Protein AF-A0A7S0XZ17-F1 (afdb_monomer)

InterPro domains:
  IPR011989 Armadillo-like helical [G3DSA:1.25.10.10] (38-166)
  IPR016024 Armadillo-type fold [SSF48371] (69-158)

Secondary structure (DSSP, 8-state):
-------------PPPPP------PPPPPHHHHHHHHHHHHHHHHHHHHHHHHHHHHHHHT-HHHHHHHHHHHHHS-HHHHHHHHHHHHHHHTT-HHHHHHHHTSTTHHHHHHHHHTSHHHHHHHHHHHHHHHTT-HHHHHHHHHSTTHHHHHHHHHHHHHHHHT-

Structure (mmCIF, N/CA/C/O backbone):
data_AF-A0A7S0XZ17-F1
#
_entry.id   AF-A0A7S0XZ17-F1
#
loop_
_atom_site.group_PDB
_atom_site.id
_atom_site.type_symbol
_atom_site.label_atom_id
_atom_site.label_alt_id
_atom_site.label_comp_id
_atom_site.label_asym_id
_atom_site.label_entity_id
_atom_site.label_seq_id
_atom_site.pdbx_PDB_ins_code
_atom_site.Cartn_x
_atom_site.Cartn_y
_atom_site.Cartn_z
_atom_site.occupancy
_atom_site.B_iso_or_equiv
_atom_site.auth_seq_id
_atom_site.auth_comp_id
_atom_site.auth_asym_id
_atom_site.auth_atom_id
_atom_site.pdbx_PDB_model_num
ATOM 1 N N . THR A 1 1 ? 4.352 -27.733 16.156 1.00 45.78 1 THR A N 1
ATOM 2 C CA . THR A 1 1 ? 5.579 -28.045 15.391 1.00 45.78 1 THR A CA 1
ATOM 3 C C . THR A 1 1 ? 6.362 -26.763 15.219 1.00 45.78 1 THR A C 1
ATOM 5 O O . THR A 1 1 ? 6.048 -25.947 14.366 1.00 45.78 1 THR A O 1
ATOM 8 N N . THR A 1 2 ? 7.284 -26.514 16.142 1.00 44.12 2 THR A N 1
ATOM 9 C CA . THR A 1 2 ? 7.986 -25.238 16.320 1.00 44.12 2 THR A CA 1
ATOM 10 C C . THR A 1 2 ? 9.316 -25.310 15.577 1.00 44.12 2 THR A C 1
ATOM 12 O O . THR A 1 2 ? 10.188 -26.088 15.949 1.00 44.12 2 THR A O 1
ATOM 15 N N . TRP A 1 3 ? 9.449 -24.545 14.495 1.00 31.42 3 TRP A N 1
ATOM 16 C CA . TRP A 1 3 ? 10.657 -24.477 13.672 1.00 31.42 3 TRP A CA 1
ATOM 17 C C . TRP A 1 3 ? 11.368 -23.154 13.971 1.00 31.42 3 TRP A C 1
ATOM 19 O O . TRP A 1 3 ? 10.829 -22.084 13.696 1.00 31.42 3 TRP A O 1
ATOM 29 N N . ALA A 1 4 ? 12.556 -23.221 14.568 1.00 36.09 4 ALA A N 1
ATOM 30 C CA . ALA A 1 4 ? 13.452 -22.082 14.738 1.00 36.09 4 ALA A CA 1
ATOM 31 C C . ALA A 1 4 ? 14.867 -22.531 14.343 1.00 36.09 4 ALA A C 1
ATOM 33 O O . ALA A 1 4 ? 15.403 -23.432 14.991 1.00 36.09 4 ALA A O 1
ATOM 34 N N . PRO A 1 5 ? 15.494 -21.954 13.303 1.00 53.16 5 PRO A N 1
ATOM 35 C CA . PRO A 1 5 ? 16.881 -22.252 12.994 1.00 53.16 5 PRO A CA 1
ATOM 36 C C . PRO A 1 5 ? 17.805 -21.412 13.882 1.00 53.16 5 PRO A C 1
ATOM 38 O O . PRO A 1 5 ? 17.762 -20.181 13.885 1.00 53.16 5 PRO A O 1
ATOM 41 N N . ARG A 1 6 ? 18.655 -22.110 14.638 1.00 42.44 6 ARG A N 1
ATOM 42 C CA . ARG A 1 6 ? 19.756 -21.565 15.436 1.00 42.44 6 ARG A CA 1
ATOM 43 C C . ARG A 1 6 ? 20.921 -21.249 14.491 1.00 42.44 6 ARG A C 1
ATOM 45 O O . ARG A 1 6 ? 21.569 -22.160 13.991 1.00 42.44 6 ARG A O 1
ATOM 52 N N . LEU A 1 7 ? 21.159 -19.968 14.215 1.00 42.34 7 LEU A N 1
ATOM 53 C CA . LEU A 1 7 ? 22.340 -19.504 13.480 1.00 42.34 7 LEU A CA 1
ATOM 54 C C . LEU A 1 7 ? 23.535 -19.440 14.440 1.00 42.34 7 LEU A C 1
ATOM 56 O O . LEU A 1 7 ? 23.624 -18.538 15.271 1.00 42.34 7 LEU A O 1
ATOM 60 N N . GLU A 1 8 ? 24.448 -20.404 14.330 1.00 41.53 8 GLU A N 1
ATOM 61 C CA . GLU A 1 8 ? 25.772 -20.329 14.947 1.00 41.53 8 GLU A CA 1
ATOM 62 C C . GLU A 1 8 ? 26.696 -19.487 14.059 1.00 41.53 8 GLU A C 1
ATOM 64 O O . GLU A 1 8 ? 27.035 -19.862 12.939 1.00 41.53 8 GLU A O 1
ATOM 69 N N . ILE A 1 9 ? 27.086 -18.313 14.556 1.00 45.47 9 ILE A N 1
ATOM 70 C CA . ILE A 1 9 ? 28.095 -17.461 13.926 1.00 45.47 9 ILE A CA 1
ATOM 71 C C . ILE A 1 9 ? 29.445 -17.823 14.552 1.00 45.47 9 ILE A C 1
ATOM 73 O O . ILE A 1 9 ? 29.773 -17.372 15.651 1.00 45.47 9 ILE A O 1
ATOM 77 N N . SER A 1 10 ? 30.231 -18.646 13.854 1.00 47.22 10 SER A N 1
ATOM 78 C CA . SER A 1 10 ? 31.631 -18.911 14.199 1.00 47.22 10 SER A CA 1
ATOM 79 C C . SER A 1 10 ? 32.452 -17.623 14.119 1.00 47.22 10 SER A C 1
ATOM 81 O O . SER A 1 10 ? 32.637 -17.036 13.053 1.00 47.22 10 SER A O 1
ATOM 83 N N . ARG A 1 11 ? 32.983 -17.196 15.267 1.00 48.22 11 ARG A N 1
ATOM 84 C CA . ARG A 1 11 ? 34.008 -16.155 15.375 1.00 48.22 11 ARG A CA 1
ATOM 85 C C . ARG A 1 11 ? 35.358 -16.730 14.941 1.00 48.22 11 ARG A C 1
ATOM 87 O O . ARG A 1 11 ? 36.049 -17.329 15.752 1.00 48.22 11 ARG A O 1
ATOM 94 N N . ASN A 1 12 ? 35.740 -16.507 13.687 1.00 46.50 12 ASN A N 1
ATOM 95 C CA . ASN A 1 12 ? 37.128 -16.617 13.232 1.00 46.50 12 ASN A CA 1
ATOM 96 C C . ASN A 1 12 ? 37.629 -15.215 12.865 1.00 46.50 12 ASN A C 1
ATOM 98 O O . ASN A 1 12 ? 37.555 -14.795 11.714 1.00 46.50 12 ASN A O 1
ATOM 102 N N . LEU A 1 13 ? 38.104 -14.473 13.867 1.00 48.34 13 LEU A N 1
ATOM 103 C CA . LEU A 1 13 ? 38.887 -13.256 13.660 1.00 48.34 13 LEU A CA 1
ATOM 104 C C . LEU A 1 13 ? 40.356 -13.629 13.859 1.00 48.34 13 LEU A C 1
ATOM 106 O O . LEU A 1 13 ? 40.810 -13.808 14.987 1.00 48.34 13 LEU A O 1
ATOM 110 N N . GLY A 1 14 ? 41.071 -13.801 12.747 1.00 67.88 14 GLY A N 1
ATOM 111 C CA . GLY A 1 14 ? 42.528 -13.897 12.750 1.00 67.88 14 GLY A CA 1
ATOM 112 C C . GLY A 1 14 ? 43.180 -12.586 13.221 1.00 67.88 14 GLY A C 1
ATOM 113 O O . GLY A 1 14 ? 42.512 -11.549 13.278 1.00 67.88 14 GLY A O 1
ATOM 114 N N . PRO A 1 15 ? 44.475 -12.616 13.577 1.00 57.41 15 PRO A N 1
ATOM 115 C CA . PRO A 1 15 ? 45.181 -11.450 14.090 1.00 57.41 15 PRO A CA 1
ATOM 116 C C . PRO A 1 15 ? 45.220 -10.317 13.058 1.00 57.41 15 PRO A C 1
ATOM 118 O O . PRO A 1 15 ? 45.503 -10.525 11.878 1.00 57.41 15 PRO A O 1
ATOM 121 N N . SER A 1 16 ? 44.930 -9.109 13.540 1.00 50.09 16 SER A N 1
ATOM 122 C CA . SER A 1 16 ? 44.932 -7.875 12.757 1.00 50.09 16 SER A CA 1
ATOM 123 C C . SER A 1 16 ? 46.354 -7.556 12.262 1.00 50.09 16 SER A C 1
ATOM 125 O O . SER A 1 16 ? 47.282 -7.580 13.078 1.00 50.09 16 SER A O 1
ATOM 127 N N . PRO A 1 17 ? 46.563 -7.250 10.968 1.00 58.31 17 PRO A N 1
ATOM 128 C CA . PRO A 1 17 ? 47.870 -6.848 10.468 1.00 58.31 17 PRO A CA 1
ATOM 129 C C . PRO A 1 17 ? 48.286 -5.516 11.104 1.00 58.31 17 PRO A C 1
ATOM 131 O O . PRO A 1 17 ? 47.514 -4.558 11.144 1.00 58.31 17 PRO A O 1
ATOM 134 N N . GLY A 1 18 ? 49.509 -5.479 11.639 1.00 63.44 18 GLY A N 1
ATOM 135 C CA . GLY A 1 18 ? 50.084 -4.298 12.278 1.00 63.44 18 GLY A CA 1
ATOM 136 C C . GLY A 1 18 ? 50.241 -3.111 11.313 1.00 63.44 18 GLY A C 1
ATOM 137 O O . GLY A 1 18 ? 50.275 -3.301 10.096 1.00 63.44 18 GLY A O 1
ATOM 138 N N . PRO A 1 19 ? 50.340 -1.877 11.842 1.00 55.62 19 PRO A N 1
ATOM 139 C CA . PRO A 1 19 ? 50.368 -0.664 11.037 1.00 55.62 19 PRO A CA 1
ATOM 140 C C . PRO A 1 19 ? 51.653 -0.588 10.205 1.00 55.62 19 PRO A C 1
ATOM 142 O O . PRO A 1 19 ? 52.757 -0.409 10.723 1.00 55.62 19 PRO A O 1
ATOM 145 N N . ASP A 1 20 ? 51.472 -0.713 8.896 1.00 57.94 20 ASP A N 1
ATOM 146 C CA . ASP A 1 20 ? 52.499 -0.548 7.879 1.00 57.94 20 ASP A CA 1
ATOM 147 C C . ASP A 1 20 ? 52.981 0.917 7.866 1.00 57.94 20 ASP A C 1
ATOM 149 O O . ASP A 1 20 ? 52.198 1.850 7.661 1.00 57.94 20 ASP A O 1
ATOM 153 N N . ARG A 1 21 ? 54.274 1.139 8.135 1.00 56.94 21 ARG A N 1
ATOM 154 C CA . ARG A 1 21 ? 54.912 2.467 8.175 1.00 56.94 21 ARG A CA 1
ATOM 155 C C . ARG A 1 21 ? 55.129 2.990 6.751 1.00 56.94 21 ARG A C 1
ATOM 157 O O . ARG A 1 21 ? 56.263 3.096 6.292 1.00 56.94 21 ARG A O 1
ATOM 164 N N . ARG A 1 22 ? 54.053 3.329 6.038 1.00 54.69 22 ARG A N 1
ATOM 165 C CA . ARG A 1 22 ? 54.140 4.046 4.754 1.00 54.69 22 ARG A CA 1
ATOM 166 C C . ARG A 1 22 ? 54.073 5.552 4.980 1.00 54.69 22 ARG A C 1
ATOM 168 O O . ARG A 1 22 ? 53.349 6.034 5.846 1.00 54.69 22 ARG A O 1
ATOM 175 N N . GLY A 1 23 ? 54.912 6.261 4.226 1.00 54.81 23 GLY A N 1
ATOM 176 C CA . GLY A 1 23 ? 55.236 7.678 4.366 1.00 54.81 23 GLY A CA 1
ATOM 177 C C . GLY A 1 23 ? 54.034 8.595 4.579 1.00 54.81 23 GLY A C 1
ATOM 178 O O . GLY A 1 23 ? 52.940 8.343 4.084 1.00 54.81 23 GLY A O 1
ATOM 179 N N . LYS A 1 24 ? 54.276 9.682 5.323 1.00 53.22 24 LYS A N 1
ATOM 180 C CA . LYS A 1 24 ? 53.315 10.755 5.603 1.00 53.22 24 LYS A CA 1
ATOM 181 C C . LYS A 1 24 ? 52.718 11.273 4.291 1.00 53.22 24 LYS A C 1
ATOM 183 O O . LYS A 1 24 ? 53.299 12.146 3.647 1.00 53.22 24 LYS A O 1
ATOM 188 N N . ALA A 1 25 ? 51.565 10.734 3.904 1.00 57.28 25 ALA A N 1
ATOM 189 C CA . ALA A 1 25 ? 50.748 11.298 2.849 1.00 57.28 25 ALA A CA 1
ATOM 190 C C . ALA A 1 25 ? 50.384 12.719 3.288 1.00 57.28 25 ALA A C 1
ATOM 192 O O . ALA A 1 25 ? 49.795 12.929 4.350 1.00 57.28 25 ALA A O 1
ATOM 193 N N . ARG A 1 26 ? 50.833 13.705 2.511 1.00 64.75 26 ARG A N 1
ATOM 194 C CA . ARG A 1 26 ? 50.499 15.109 2.730 1.00 64.75 26 ARG A CA 1
ATOM 195 C C . ARG A 1 26 ? 48.975 15.212 2.682 1.00 64.75 26 ARG A C 1
ATOM 197 O O . ARG A 1 26 ? 48.380 14.761 1.706 1.00 64.75 26 ARG A O 1
ATOM 204 N N . ALA A 1 27 ? 48.362 15.731 3.747 1.00 59.94 27 ALA A N 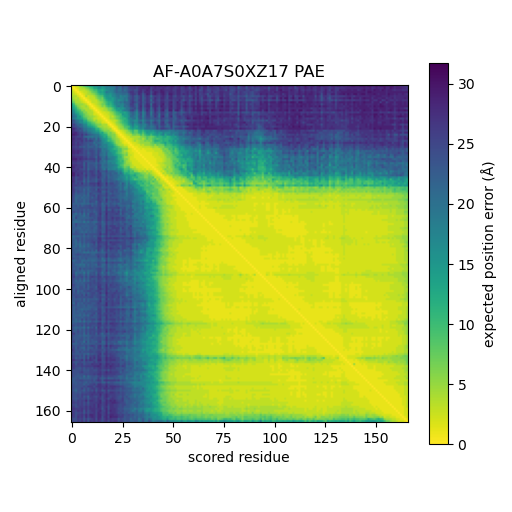1
ATOM 205 C CA . ALA A 1 27 ? 46.912 15.864 3.818 1.00 59.94 27 ALA A CA 1
ATOM 206 C C . ALA A 1 27 ? 46.408 16.615 2.571 1.00 59.94 27 ALA A C 1
ATOM 208 O O . ALA A 1 27 ? 47.024 17.625 2.200 1.00 59.94 27 ALA A O 1
ATOM 209 N N . PRO A 1 28 ? 45.353 16.122 1.898 1.00 58.88 28 PRO A N 1
ATOM 210 C CA . PRO A 1 28 ? 44.807 16.807 0.740 1.00 58.88 28 PRO A CA 1
ATOM 211 C C . PRO A 1 28 ? 44.373 18.223 1.148 1.00 58.88 28 PRO A C 1
ATOM 213 O O . PRO A 1 28 ? 43.910 18.422 2.277 1.00 58.88 28 PRO A O 1
ATOM 216 N N . PRO A 1 29 ? 44.545 19.225 0.270 1.00 69.31 29 PRO A N 1
ATOM 217 C CA . PRO A 1 29 ? 44.078 20.572 0.555 1.00 69.31 29 PRO A CA 1
ATOM 218 C C . PRO A 1 29 ? 42.565 20.551 0.853 1.00 69.31 29 PRO A C 1
ATOM 220 O O . PRO A 1 29 ? 41.849 19.732 0.271 1.00 69.31 29 PRO A O 1
ATOM 223 N N . PRO A 1 30 ? 42.053 21.439 1.725 1.00 74.75 30 PRO A N 1
ATOM 224 C CA . PRO A 1 30 ? 40.679 21.375 2.242 1.00 74.75 30 PRO A CA 1
ATOM 225 C C . PRO A 1 30 ? 39.589 21.290 1.162 1.00 74.75 30 PRO A C 1
ATOM 227 O O . PRO A 1 30 ? 38.586 20.611 1.355 1.00 74.75 30 PRO A O 1
ATOM 230 N N . ALA A 1 31 ? 39.811 21.930 0.010 1.00 72.12 31 ALA A N 1
ATOM 231 C CA . ALA A 1 31 ? 38.903 21.877 -1.135 1.00 72.12 31 ALA A CA 1
ATOM 232 C C . ALA A 1 31 ? 38.818 20.476 -1.772 1.00 72.12 31 ALA A C 1
ATOM 234 O O . ALA A 1 31 ? 37.730 20.009 -2.087 1.00 72.12 31 ALA A O 1
ATOM 235 N N . GLN A 1 32 ? 39.945 19.767 -1.883 1.00 69.25 32 GLN A N 1
ATOM 236 C CA . GLN A 1 32 ? 39.983 18.411 -2.438 1.00 69.25 32 GLN A CA 1
ATOM 237 C C . GLN A 1 32 ? 39.298 17.404 -1.503 1.00 69.25 32 GLN A C 1
ATOM 239 O O . GLN A 1 32 ? 38.578 16.523 -1.959 1.00 69.25 32 GLN A O 1
ATOM 244 N N . ALA A 1 33 ? 39.478 17.563 -0.188 1.00 63.94 33 ALA A N 1
ATOM 245 C CA . ALA A 1 33 ? 38.824 16.711 0.801 1.00 63.94 33 ALA A CA 1
ATOM 246 C C . ALA A 1 33 ? 37.292 16.858 0.777 1.00 63.94 33 ALA A C 1
ATOM 248 O O . ALA A 1 33 ? 36.586 15.866 0.938 1.00 63.94 33 ALA A O 1
ATOM 249 N N . ALA A 1 34 ? 36.779 18.073 0.553 1.00 67.00 34 ALA A N 1
ATOM 250 C CA . ALA A 1 34 ? 35.345 18.326 0.427 1.00 67.00 34 ALA A CA 1
ATOM 251 C C . ALA A 1 34 ? 34.756 17.681 -0.842 1.00 67.00 34 ALA A C 1
ATOM 253 O O . ALA A 1 34 ? 33.744 16.985 -0.752 1.00 67.00 34 ALA A O 1
ATOM 254 N N . ASP A 1 35 ? 35.425 17.833 -1.989 1.00 75.38 35 ASP A N 1
ATOM 255 C CA . ASP A 1 35 ? 35.008 17.218 -3.257 1.00 75.38 35 ASP A CA 1
ATOM 256 C C . ASP A 1 35 ? 35.016 15.684 -3.195 1.00 75.38 35 ASP A C 1
ATOM 258 O O . ASP A 1 35 ? 34.099 15.027 -3.695 1.00 75.38 35 ASP A O 1
ATOM 262 N N . ASP A 1 36 ? 36.022 15.092 -2.551 1.00 67.56 36 ASP A N 1
ATOM 263 C CA . ASP A 1 36 ? 36.104 13.640 -2.381 1.00 67.56 36 ASP A CA 1
ATOM 264 C C . ASP A 1 36 ? 35.010 13.118 -1.431 1.00 67.56 36 ASP A C 1
ATOM 266 O O . ASP A 1 36 ? 34.478 12.025 -1.638 1.00 67.56 36 ASP A O 1
ATOM 270 N N . MET A 1 37 ? 34.607 13.910 -0.430 1.00 55.03 37 MET A N 1
ATOM 271 C CA . MET A 1 37 ? 33.504 13.575 0.477 1.00 55.03 37 MET A CA 1
ATOM 272 C C . MET A 1 37 ? 32.143 13.634 -0.227 1.00 55.03 37 MET A C 1
ATOM 274 O O . MET A 1 37 ? 31.325 12.734 -0.039 1.00 55.03 37 MET A O 1
ATOM 278 N N . VAL A 1 38 ? 31.914 14.642 -1.078 1.00 68.62 38 VAL A N 1
ATOM 279 C CA . VAL A 1 38 ? 30.710 14.734 -1.925 1.00 68.62 38 VAL A CA 1
ATOM 280 C C . VAL A 1 38 ? 30.644 13.539 -2.872 1.00 68.62 38 VAL A C 1
ATOM 282 O O . VAL A 1 38 ? 29.637 12.835 -2.888 1.00 68.62 38 VAL A O 1
ATOM 285 N N . LYS A 1 39 ? 31.744 13.211 -3.560 1.00 67.38 39 LYS A N 1
ATOM 286 C CA . LYS A 1 39 ? 31.811 12.032 -4.436 1.00 67.38 39 LYS A CA 1
ATOM 287 C C . LYS A 1 39 ? 31.577 10.727 -3.683 1.00 67.38 39 LYS A C 1
ATOM 289 O O . LYS A 1 39 ? 30.905 9.853 -4.215 1.00 67.38 39 LYS A O 1
ATOM 294 N N . LEU A 1 40 ? 32.085 10.571 -2.459 1.00 54.44 40 LEU A N 1
ATOM 295 C CA . LEU A 1 40 ? 31.829 9.389 -1.623 1.00 54.44 40 LEU A CA 1
ATOM 296 C C . LEU A 1 40 ? 30.358 9.275 -1.203 1.00 54.44 40 LEU A C 1
ATOM 298 O O . LEU A 1 40 ? 29.815 8.169 -1.194 1.00 54.44 40 LEU A O 1
ATOM 302 N N . LEU A 1 41 ? 29.707 10.395 -0.885 1.00 54.72 41 LEU A N 1
ATOM 303 C CA . LEU A 1 41 ? 28.280 10.433 -0.555 1.00 54.72 41 LEU A CA 1
ATOM 304 C C . LEU A 1 41 ? 27.408 10.156 -1.787 1.00 54.72 41 LEU A C 1
ATOM 306 O O . LEU A 1 41 ? 26.444 9.397 -1.693 1.00 54.72 41 LEU A O 1
ATOM 310 N N . GLU A 1 42 ? 27.781 10.687 -2.949 1.00 64.31 42 GLU A N 1
ATOM 311 C CA . GLU A 1 42 ? 27.099 10.445 -4.222 1.00 64.31 42 GLU A CA 1
ATOM 312 C C . GLU A 1 42 ? 27.298 9.003 -4.708 1.00 64.31 42 GLU A C 1
ATOM 314 O O . GLU A 1 42 ? 26.321 8.308 -4.981 1.00 64.31 42 GLU A O 1
ATOM 319 N N . PHE A 1 43 ? 28.533 8.492 -4.751 1.00 59.12 43 PHE A N 1
ATOM 320 C CA . PHE A 1 43 ? 28.820 7.113 -5.165 1.00 59.12 43 PHE A CA 1
ATOM 321 C C . PHE A 1 43 ? 28.282 6.080 -4.174 1.00 59.12 43 PHE A C 1
ATOM 323 O O . PHE A 1 43 ? 27.704 5.070 -4.589 1.00 59.12 43 PHE A O 1
ATOM 330 N N . GLY A 1 44 ? 28.445 6.320 -2.871 1.00 57.06 44 GLY A N 1
ATOM 331 C CA . GLY A 1 44 ? 27.892 5.466 -1.822 1.00 57.06 44 GLY A CA 1
ATOM 332 C C . GLY A 1 44 ? 26.365 5.457 -1.858 1.00 57.06 44 GLY A C 1
ATOM 333 O O . GLY A 1 44 ? 25.750 4.389 -1.793 1.00 57.06 44 GLY A O 1
ATOM 334 N N . GLY A 1 45 ? 25.755 6.629 -2.062 1.00 65.31 45 GLY A N 1
ATOM 335 C CA . GLY A 1 45 ? 24.317 6.796 -2.250 1.00 65.31 45 GLY A CA 1
ATOM 336 C C . GLY A 1 45 ? 23.801 6.084 -3.500 1.00 65.31 45 GLY A C 1
ATOM 337 O O . GLY A 1 45 ? 22.817 5.351 -3.419 1.00 65.31 45 GLY A O 1
ATOM 338 N N . HIS A 1 46 ? 24.489 6.208 -4.637 1.00 65.50 46 HIS A N 1
ATOM 339 C CA . HIS A 1 46 ? 24.119 5.535 -5.882 1.00 65.50 46 HIS A CA 1
ATOM 340 C C . HIS A 1 46 ? 24.237 4.012 -5.786 1.00 65.50 46 HIS A C 1
ATOM 342 O O . HIS A 1 46 ? 23.308 3.309 -6.177 1.00 65.50 46 HIS A O 1
ATOM 348 N N . GLN A 1 47 ? 25.322 3.470 -5.221 1.00 64.75 47 GLN A N 1
ATOM 349 C CA . GLN A 1 47 ? 25.444 2.019 -5.043 1.00 64.75 47 GLN A CA 1
ATOM 350 C C . GLN A 1 47 ? 24.410 1.463 -4.058 1.00 64.75 47 GLN A C 1
ATOM 352 O O . GLN A 1 47 ? 23.828 0.404 -4.312 1.00 64.75 47 GLN A O 1
ATOM 357 N N . ALA A 1 48 ? 24.158 2.162 -2.948 1.00 66.06 48 ALA A N 1
ATOM 358 C CA . ALA A 1 48 ? 23.126 1.770 -1.994 1.00 66.06 48 ALA A CA 1
ATOM 359 C C . ALA A 1 48 ? 21.732 1.811 -2.636 1.00 66.06 48 ALA A C 1
ATOM 361 O O . ALA A 1 48 ? 20.975 0.848 -2.503 1.00 66.06 48 ALA A O 1
ATOM 362 N N . ARG A 1 49 ? 21.428 2.867 -3.402 1.00 73.88 49 ARG A N 1
ATOM 363 C CA . ARG A 1 49 ? 20.171 3.019 -4.144 1.00 73.88 49 ARG A CA 1
ATOM 364 C C . ARG A 1 49 ? 19.993 1.925 -5.195 1.00 73.88 49 ARG A C 1
ATOM 366 O O . ARG A 1 49 ? 18.929 1.325 -5.239 1.00 73.88 49 ARG A O 1
ATOM 373 N N . ASN A 1 50 ? 21.036 1.579 -5.947 1.00 75.69 50 ASN A N 1
ATOM 374 C CA . ASN A 1 50 ? 20.979 0.509 -6.949 1.00 75.69 50 ASN A CA 1
ATOM 375 C C . ASN A 1 50 ? 20.744 -0.874 -6.319 1.00 75.69 50 ASN A C 1
ATOM 377 O O . ASN A 1 50 ? 20.000 -1.694 -6.852 1.00 75.69 50 ASN A O 1
ATOM 381 N N . ARG A 1 51 ? 21.356 -1.156 -5.161 1.00 79.00 51 ARG A N 1
ATOM 382 C 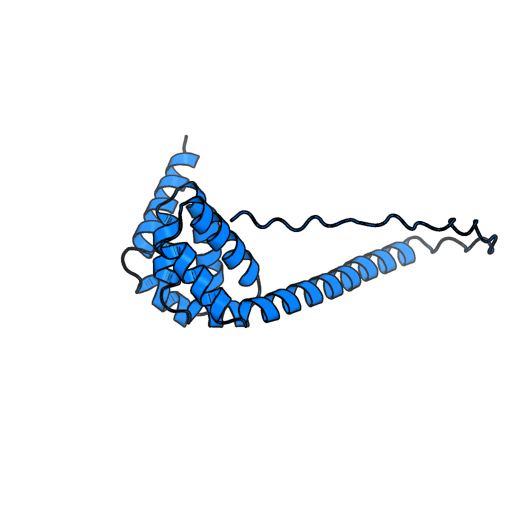CA . ARG A 1 51 ? 21.093 -2.407 -4.423 1.00 79.00 51 ARG A CA 1
ATOM 383 C C . ARG A 1 51 ? 19.689 -2.432 -3.829 1.00 79.00 51 ARG A C 1
ATOM 385 O O . ARG A 1 51 ? 19.092 -3.502 -3.727 1.00 79.00 51 ARG A O 1
ATOM 392 N N . TYR A 1 52 ? 19.196 -1.275 -3.401 1.00 79.88 52 TYR A N 1
ATOM 393 C CA . TYR A 1 52 ? 17.855 -1.113 -2.860 1.00 79.88 52 TYR A CA 1
ATOM 394 C C . TYR A 1 52 ? 16.793 -1.383 -3.932 1.00 79.88 52 TYR A C 1
ATOM 396 O O . TYR A 1 52 ? 15.947 -2.253 -3.726 1.00 79.88 52 TYR A O 1
ATOM 404 N N . THR A 1 53 ? 16.907 -0.751 -5.104 1.00 87.81 53 THR A N 1
ATOM 405 C CA . THR A 1 53 ? 15.983 -0.965 -6.228 1.00 87.81 53 THR A CA 1
ATOM 406 C C . THR A 1 53 ? 16.035 -2.402 -6.735 1.00 87.81 53 THR A C 1
ATOM 408 O O . THR A 1 53 ? 14.996 -3.037 -6.841 1.00 87.81 53 THR A O 1
ATOM 411 N N . ALA A 1 54 ? 17.223 -2.997 -6.894 1.00 89.38 54 ALA A N 1
ATOM 412 C CA . ALA A 1 54 ? 17.341 -4.392 -7.335 1.00 89.38 54 ALA A CA 1
ATOM 413 C C . ALA A 1 54 ? 16.645 -5.397 -6.391 1.00 89.38 54 ALA A C 1
ATOM 415 O O . ALA A 1 54 ? 16.140 -6.436 -6.823 1.00 89.38 54 ALA A O 1
ATOM 416 N N . ARG A 1 55 ? 16.611 -5.116 -5.080 1.00 91.00 55 ARG A N 1
ATOM 417 C CA . ARG A 1 55 ? 15.861 -5.938 -4.114 1.00 91.00 55 ARG A CA 1
ATOM 418 C C . ARG A 1 55 ? 14.359 -5.723 -4.241 1.00 91.00 55 ARG A C 1
ATOM 420 O O . ARG A 1 55 ? 13.622 -6.702 -4.152 1.00 91.00 55 ARG A O 1
ATOM 427 N N . GLN A 1 56 ? 13.918 -4.482 -4.439 1.00 93.25 56 GLN A N 1
ATOM 428 C CA . GLN A 1 56 ? 12.513 -4.171 -4.692 1.00 93.25 56 GLN A CA 1
ATOM 429 C C . GLN A 1 56 ? 12.028 -4.843 -5.980 1.00 93.25 56 GLN A C 1
ATOM 431 O O . GLN A 1 56 ? 10.987 -5.487 -5.925 1.00 93.25 56 GLN A O 1
ATOM 436 N N . ASP A 1 57 ? 12.788 -4.779 -7.075 1.00 92.19 57 ASP A N 1
ATOM 437 C CA . ASP A 1 57 ? 12.508 -5.489 -8.331 1.00 92.19 57 ASP A CA 1
ATOM 438 C C . ASP A 1 57 ? 12.339 -6.990 -8.082 1.00 92.19 57 ASP A C 1
ATOM 440 O O . ASP A 1 57 ? 11.316 -7.588 -8.418 1.00 92.19 57 ASP A O 1
ATOM 444 N N . LYS A 1 58 ? 13.334 -7.606 -7.428 1.00 95.19 58 LYS A N 1
ATOM 445 C CA . LYS A 1 58 ? 13.319 -9.046 -7.163 1.00 95.19 58 LYS A CA 1
ATOM 446 C C . LYS A 1 58 ? 12.114 -9.458 -6.325 1.00 95.19 58 LYS A C 1
ATOM 448 O O . LYS A 1 58 ? 11.491 -10.463 -6.635 1.00 95.19 58 LYS A O 1
ATOM 453 N N . LEU A 1 59 ? 11.812 -8.732 -5.250 1.00 96.00 59 LEU A N 1
ATOM 454 C CA . LEU A 1 59 ? 10.708 -9.075 -4.353 1.00 96.00 59 LEU A CA 1
ATOM 455 C C . LEU A 1 59 ? 9.352 -8.764 -4.990 1.00 96.00 59 LEU A C 1
ATOM 457 O O . LEU A 1 59 ? 8.466 -9.612 -4.985 1.00 96.00 59 LEU A O 1
ATOM 461 N N . GLY A 1 60 ? 9.200 -7.576 -5.569 1.00 94.19 60 GLY A N 1
ATOM 462 C CA . GLY A 1 60 ? 7.966 -7.134 -6.207 1.00 94.19 60 GLY A CA 1
ATOM 463 C C . GLY A 1 60 ? 7.602 -7.951 -7.442 1.00 94.19 60 GLY A C 1
ATOM 464 O O . GLY A 1 60 ? 6.416 -8.113 -7.717 1.00 94.19 60 GLY A O 1
ATOM 465 N N . GLY A 1 61 ? 8.585 -8.549 -8.124 1.00 95.00 61 GLY A N 1
ATOM 466 C CA . GLY A 1 61 ? 8.378 -9.488 -9.227 1.00 95.00 61 GLY A CA 1
ATOM 467 C C . GLY A 1 61 ? 7.771 -10.838 -8.818 1.00 95.00 61 GLY A C 1
ATOM 468 O O . GLY A 1 61 ? 7.111 -11.467 -9.645 1.00 95.00 61 GLY A O 1
ATOM 469 N N . ILE A 1 62 ? 7.896 -11.261 -7.553 1.00 97.88 62 ILE A N 1
ATOM 470 C CA . ILE A 1 62 ? 7.381 -12.557 -7.071 1.00 97.88 62 ILE A CA 1
ATOM 471 C C . ILE A 1 62 ? 5.856 -12.488 -6.929 1.00 97.88 62 ILE A C 1
ATOM 473 O O . ILE A 1 62 ? 5.328 -11.825 -6.035 1.00 97.88 62 ILE A O 1
ATOM 477 N N . GLN A 1 63 ? 5.136 -13.192 -7.801 1.00 97.62 63 GLN A N 1
ATOM 478 C CA . GLN A 1 63 ? 3.673 -13.165 -7.853 1.00 97.62 63 GLN A CA 1
ATOM 479 C C . GLN A 1 63 ? 3.030 -13.684 -6.558 1.00 97.62 63 GLN A C 1
ATOM 481 O O . GLN A 1 63 ? 2.082 -13.086 -6.050 1.00 97.62 63 GLN A O 1
ATOM 486 N N . GLU A 1 64 ? 3.586 -14.743 -5.978 1.00 97.56 64 GLU A N 1
ATOM 487 C CA . GLU A 1 64 ? 3.132 -15.348 -4.728 1.00 97.56 64 GLU A CA 1
ATOM 488 C C . GLU A 1 64 ? 3.249 -14.374 -3.557 1.00 97.56 64 GLU A C 1
ATOM 490 O O . GLU A 1 64 ? 2.366 -14.334 -2.702 1.00 97.56 64 GLU A O 1
ATOM 495 N N . LEU A 1 65 ? 4.298 -13.544 -3.532 1.00 97.94 65 LEU A N 1
ATOM 496 C CA . LEU A 1 65 ? 4.458 -12.515 -2.508 1.00 97.94 65 LEU A CA 1
ATOM 497 C C . LEU A 1 65 ? 3.354 -11.463 -2.625 1.00 97.94 65 LEU A C 1
ATOM 499 O O . LEU A 1 65 ? 2.782 -11.068 -1.610 1.00 97.94 65 LEU A O 1
ATOM 503 N N . ARG A 1 66 ? 3.026 -11.027 -3.848 1.00 97.88 66 ARG A N 1
ATOM 504 C CA . ARG A 1 66 ? 1.956 -10.043 -4.070 1.00 97.88 66 ARG A CA 1
ATOM 505 C C . ARG A 1 66 ? 0.602 -10.579 -3.609 1.00 97.88 66 ARG A C 1
ATOM 507 O O . ARG A 1 66 ? -0.102 -9.896 -2.864 1.00 97.88 66 ARG A O 1
ATOM 514 N N . PHE A 1 67 ? 0.272 -11.822 -3.961 1.00 97.94 67 PHE A N 1
ATOM 515 C CA . PHE A 1 67 ? -0.955 -12.471 -3.490 1.00 97.94 67 PHE A CA 1
ATOM 516 C C . PHE A 1 67 ? -0.966 -12.691 -1.979 1.00 97.94 67 PHE A C 1
ATOM 518 O O . PHE A 1 67 ? -1.983 -12.434 -1.338 1.00 97.94 67 PHE A O 1
ATOM 525 N N . ALA A 1 68 ? 0.154 -13.114 -1.391 1.00 98.25 68 ALA A N 1
ATOM 526 C CA . ALA A 1 68 ? 0.267 -13.281 0.052 1.00 98.25 68 ALA A CA 1
ATOM 527 C C . ALA A 1 68 ? 0.053 -11.952 0.787 1.00 98.25 68 ALA A C 1
ATOM 529 O O . ALA A 1 68 ? -0.686 -11.915 1.768 1.00 98.25 68 ALA A O 1
ATOM 530 N N . LEU A 1 69 ? 0.633 -10.852 0.293 1.00 98.19 69 LEU A N 1
ATOM 531 C CA . LEU A 1 69 ? 0.421 -9.516 0.851 1.00 98.19 69 LEU A CA 1
ATOM 532 C C . LEU A 1 69 ? -1.039 -9.072 0.712 1.00 98.19 69 LEU A C 1
ATOM 534 O O . LEU A 1 69 ? -1.627 -8.653 1.706 1.00 98.19 69 LEU A O 1
ATOM 538 N N . SER A 1 70 ? -1.651 -9.232 -0.466 1.00 98.38 70 SER A N 1
ATOM 539 C CA . SER A 1 70 ? -3.081 -8.950 -0.674 1.00 98.38 70 SER A CA 1
ATOM 540 C C . SER A 1 70 ? -3.958 -9.740 0.311 1.00 98.38 70 SER A C 1
ATOM 542 O O . SER A 1 70 ? -4.778 -9.166 1.030 1.00 98.38 70 SER A O 1
ATOM 544 N N . HIS A 1 71 ? -3.714 -11.046 0.453 1.00 97.88 71 HIS A N 1
ATOM 545 C CA . HIS A 1 71 ? -4.440 -11.902 1.389 1.00 97.88 71 HIS A CA 1
ATOM 546 C C . HIS A 1 71 ? -4.215 -11.498 2.856 1.00 97.88 71 HIS A C 1
ATOM 548 O O . HIS A 1 71 ? -5.166 -11.440 3.636 1.00 97.88 71 HIS A O 1
ATOM 554 N N . MET A 1 72 ? -2.975 -11.184 3.250 1.00 98.06 72 MET A N 1
ATOM 555 C CA . MET A 1 72 ? -2.651 -10.701 4.598 1.00 98.06 72 MET A CA 1
ATOM 556 C C . MET A 1 72 ? -3.374 -9.397 4.929 1.00 98.06 72 MET A C 1
ATOM 558 O O . MET A 1 72 ? -3.838 -9.232 6.055 1.00 98.06 72 MET A O 1
ATOM 562 N N . LEU A 1 73 ? -3.481 -8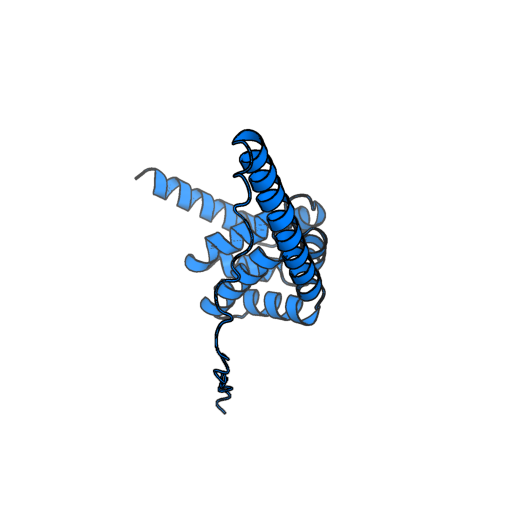.482 3.968 1.00 98.38 73 LEU A N 1
ATOM 563 C CA . LEU A 1 73 ? -4.186 -7.218 4.148 1.00 98.38 73 LEU A CA 1
ATOM 564 C C . LEU A 1 73 ? -5.699 -7.435 4.304 1.00 98.38 73 LEU A C 1
ATOM 566 O O . LEU A 1 73 ? -6.313 -6.871 5.206 1.00 98.38 73 LEU A O 1
ATOM 570 N N . GLN A 1 74 ? -6.291 -8.323 3.505 1.00 98.06 74 GLN A N 1
ATOM 571 C CA . GLN A 1 74 ? -7.727 -8.607 3.567 1.00 98.06 74 GLN A CA 1
ATOM 572 C C . GLN A 1 74 ? -8.125 -9.422 4.807 1.00 98.06 74 GLN A C 1
ATOM 574 O O . GLN A 1 74 ? -9.071 -9.082 5.518 1.00 98.06 74 GLN A O 1
ATOM 579 N N . LYS A 1 75 ? -7.423 -10.527 5.069 1.00 97.88 75 LYS A N 1
ATOM 580 C CA . LYS A 1 75 ? -7.849 -11.573 6.017 1.00 97.88 75 LYS A CA 1
ATOM 581 C C . LYS A 1 75 ? -6.926 -11.731 7.221 1.00 97.88 75 LYS A C 1
ATOM 583 O O . LYS A 1 75 ? -7.230 -12.499 8.129 1.00 97.88 75 LYS A O 1
ATOM 588 N N . GLY A 1 76 ? -5.790 -11.042 7.233 1.00 97.75 76 GLY A N 1
ATOM 589 C CA . GLY A 1 76 ? -4.841 -11.124 8.333 1.00 97.75 76 GLY A CA 1
ATOM 590 C C . GLY A 1 76 ? -5.340 -10.443 9.605 1.00 97.75 76 GLY A C 1
ATOM 591 O O . GLY A 1 76 ? -6.221 -9.584 9.584 1.00 97.75 76 GLY A O 1
ATOM 592 N N . SER A 1 77 ? -4.709 -10.805 10.723 1.00 97.94 77 SER A N 1
ATOM 593 C CA . SER A 1 77 ? -4.839 -10.076 11.989 1.00 97.94 77 SER A CA 1
ATOM 594 C C . SER A 1 77 ? -4.405 -8.613 11.840 1.00 97.94 77 SER A C 1
ATOM 596 O O . SER A 1 77 ? -3.645 -8.289 10.928 1.00 97.94 77 SER A O 1
ATOM 598 N N . GLU A 1 78 ? -4.777 -7.738 12.780 1.00 97.25 78 GLU A N 1
ATOM 599 C CA . GLU A 1 78 ? -4.291 -6.347 12.808 1.00 97.25 78 GLU A CA 1
ATOM 600 C C . GLU A 1 78 ? -2.758 -6.265 12.667 1.00 97.25 78 GLU A C 1
ATOM 602 O O . GLU A 1 78 ? -2.241 -5.495 11.861 1.00 97.25 78 GLU A O 1
ATOM 607 N N . ARG A 1 79 ? -2.019 -7.120 13.389 1.00 97.50 79 ARG A N 1
ATOM 608 C CA . ARG A 1 79 ? -0.553 -7.184 13.300 1.00 97.50 79 ARG A CA 1
ATOM 609 C C . ARG A 1 79 ? -0.079 -7.602 11.907 1.00 97.50 79 ARG A C 1
ATOM 611 O O . ARG A 1 79 ? 0.879 -7.032 11.393 1.00 97.50 79 ARG A O 1
ATOM 618 N N . SER A 1 80 ? -0.735 -8.586 11.296 1.00 9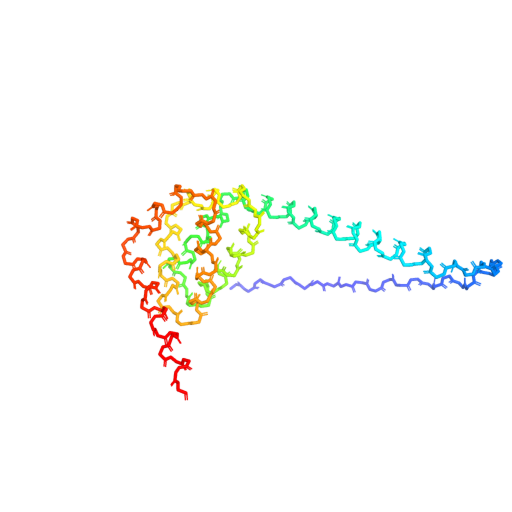7.88 80 SER A N 1
ATOM 619 C CA . SER A 1 80 ? -0.418 -9.039 9.938 1.00 97.88 80 SER A CA 1
ATOM 620 C C . SER A 1 80 ? -0.684 -7.944 8.907 1.00 97.88 80 SER A C 1
ATOM 622 O O . SER A 1 80 ? 0.157 -7.733 8.038 1.00 97.88 80 SER A O 1
ATOM 624 N N . ARG A 1 81 ? -1.801 -7.215 9.033 1.00 98.31 81 ARG A N 1
ATOM 625 C CA . ARG A 1 81 ? -2.135 -6.073 8.171 1.00 98.31 81 ARG A CA 1
ATOM 626 C C . ARG A 1 81 ? -1.109 -4.956 8.313 1.00 98.31 81 ARG A C 1
ATOM 628 O O . ARG A 1 81 ? -0.605 -4.480 7.306 1.00 98.31 81 ARG A O 1
ATOM 635 N N . TYR A 1 82 ? -0.715 -4.617 9.541 1.00 97.81 82 TYR A N 1
ATOM 636 C CA . TYR A 1 82 ? 0.337 -3.632 9.803 1.00 97.81 82 TYR A CA 1
ATOM 637 C C . TYR A 1 82 ? 1.656 -4.004 9.108 1.00 97.81 82 TYR A C 1
ATOM 639 O O . TYR A 1 82 ? 2.226 -3.202 8.367 1.00 97.81 82 TYR A O 1
ATOM 647 N N . CYS A 1 83 ? 2.124 -5.244 9.296 1.00 97.88 83 CYS A N 1
ATOM 648 C CA . CYS A 1 83 ? 3.325 -5.741 8.623 1.00 97.88 83 CYS A CA 1
ATOM 649 C C . CYS A 1 83 ? 3.164 -5.757 7.095 1.00 97.88 83 CYS A C 1
ATOM 651 O O . CYS A 1 83 ? 4.110 -5.421 6.387 1.00 97.88 83 CYS A O 1
ATOM 653 N N . GLY A 1 84 ? 1.974 -6.106 6.600 1.00 98.06 84 GLY A N 1
ATOM 654 C CA . GLY A 1 84 ? 1.627 -6.072 5.182 1.00 98.06 84 GLY A CA 1
ATOM 655 C C . GLY A 1 84 ? 1.728 -4.665 4.596 1.00 98.06 84 GLY A C 1
ATOM 656 O O . GLY A 1 84 ? 2.417 -4.483 3.598 1.00 98.06 84 GLY A O 1
ATOM 657 N N . CYS A 1 85 ? 1.137 -3.658 5.246 1.00 98.25 85 CYS A N 1
ATOM 658 C CA . CYS A 1 85 ? 1.229 -2.262 4.814 1.00 98.25 85 CYS A CA 1
ATOM 659 C C . CYS A 1 85 ? 2.674 -1.759 4.847 1.00 98.25 85 CYS A C 1
ATOM 661 O O . CYS A 1 85 ? 3.104 -1.074 3.927 1.00 98.25 85 CYS A O 1
ATOM 663 N N . MET A 1 86 ? 3.448 -2.119 5.874 1.00 97.56 86 MET A N 1
ATOM 664 C CA . MET A 1 86 ? 4.862 -1.750 5.965 1.00 97.56 86 MET A CA 1
ATOM 665 C C . MET A 1 86 ? 5.682 -2.346 4.813 1.00 97.56 86 MET A C 1
ATOM 667 O O . MET A 1 86 ? 6.457 -1.635 4.174 1.00 97.56 86 MET A O 1
ATOM 671 N N . ALA A 1 87 ? 5.498 -3.639 4.527 1.00 97.94 87 ALA A N 1
ATOM 672 C CA . ALA A 1 87 ? 6.165 -4.311 3.416 1.00 97.94 87 ALA A CA 1
ATOM 673 C C . ALA A 1 87 ? 5.742 -3.717 2.066 1.00 97.94 87 ALA A C 1
ATOM 675 O O . ALA A 1 87 ? 6.592 -3.458 1.218 1.00 97.94 87 ALA A O 1
ATOM 676 N N . LEU A 1 88 ? 4.448 -3.446 1.889 1.00 98.00 88 LEU A N 1
ATOM 677 C CA . LEU A 1 88 ? 3.912 -2.831 0.682 1.00 98.00 88 LEU A CA 1
ATOM 678 C C . LEU A 1 88 ? 4.504 -1.432 0.464 1.00 98.00 88 LEU A C 1
ATOM 680 O O . LEU A 1 88 ? 5.101 -1.184 -0.577 1.00 98.00 88 LEU A O 1
ATOM 684 N N . SER A 1 89 ? 4.453 -0.550 1.465 1.00 96.69 89 SER A N 1
ATOM 685 C CA . SER A 1 89 ? 5.040 0.794 1.382 1.00 96.69 89 SER A CA 1
ATOM 686 C C . SER A 1 89 ? 6.542 0.772 1.100 1.00 96.69 89 SER A C 1
ATOM 688 O O . SER A 1 89 ? 7.035 1.653 0.402 1.00 96.69 89 SER A O 1
ATOM 690 N N . TYR A 1 90 ? 7.270 -0.229 1.607 1.00 95.69 90 TYR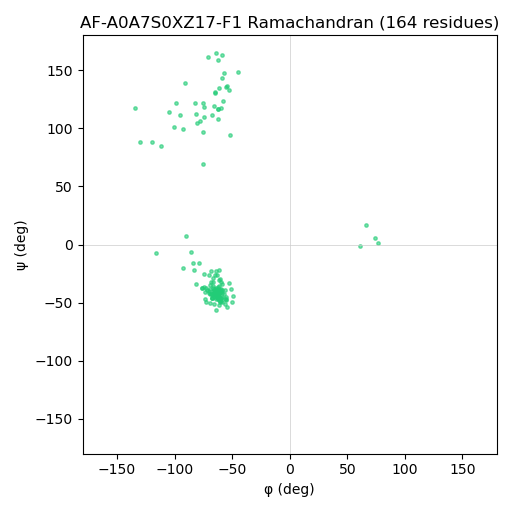 A N 1
ATOM 691 C CA . TYR A 1 90 ? 8.680 -0.436 1.272 1.00 95.69 90 TYR A CA 1
ATOM 692 C C . TYR A 1 90 ? 8.869 -0.847 -0.193 1.00 95.69 90 TYR A C 1
ATOM 694 O O . TYR A 1 90 ? 9.739 -0.310 -0.871 1.00 95.69 90 TYR A O 1
ATOM 702 N N . LEU A 1 91 ? 8.074 -1.794 -0.697 1.00 96.81 91 LEU A N 1
ATOM 703 C CA . LEU A 1 91 ? 8.212 -2.313 -2.062 1.00 96.81 91 LEU A CA 1
ATOM 704 C C . LEU A 1 91 ? 7.799 -1.300 -3.133 1.00 96.81 91 LEU A C 1
ATOM 706 O O . LEU A 1 91 ? 8.307 -1.370 -4.250 1.00 96.81 91 LEU A O 1
ATOM 710 N N . LEU A 1 92 ? 6.909 -0.370 -2.796 1.00 97.06 92 LEU A N 1
ATOM 711 C CA . LEU A 1 92 ? 6.424 0.667 -3.704 1.00 97.06 92 LEU A CA 1
ATOM 712 C C . LEU A 1 92 ? 7.353 1.889 -3.787 1.00 97.06 92 LEU A C 1
ATOM 714 O O . LEU A 1 92 ? 7.311 2.618 -4.780 1.00 97.06 92 LEU A O 1
ATOM 718 N N . HIS A 1 93 ? 8.200 2.116 -2.776 1.00 94.62 93 HIS A N 1
ATOM 719 C CA . HIS A 1 93 ? 8.884 3.397 -2.597 1.00 94.62 93 HIS A CA 1
ATOM 720 C C . HIS A 1 93 ? 9.808 3.740 -3.759 1.00 94.62 93 HIS A C 1
ATOM 722 O O . HIS A 1 93 ? 10.871 3.141 -3.924 1.00 94.62 93 HIS A O 1
ATOM 728 N N . GLY A 1 94 ? 9.377 4.723 -4.558 1.00 91.81 94 GLY A N 1
ATOM 729 C CA . GLY A 1 94 ? 10.089 5.202 -5.740 1.00 91.81 94 GLY A CA 1
ATOM 730 C C . GLY A 1 94 ? 10.194 4.175 -6.871 1.00 91.81 94 GLY A C 1
ATOM 731 O O . GLY A 1 94 ? 11.041 4.347 -7.745 1.00 91.81 94 GLY A O 1
ATOM 732 N N . HIS A 1 95 ? 9.377 3.115 -6.859 1.00 95.00 95 HIS A N 1
ATOM 733 C CA . HIS A 1 95 ? 9.581 1.938 -7.700 1.00 95.00 95 HIS A CA 1
ATOM 734 C C . HIS A 1 95 ? 8.406 1.673 -8.656 1.00 95.00 95 HIS A C 1
ATOM 736 O O . HIS A 1 95 ? 7.491 0.901 -8.362 1.00 95.00 95 HIS A O 1
ATOM 742 N N . GLN A 1 96 ? 8.455 2.290 -9.840 1.00 95.25 96 GLN A N 1
ATOM 743 C CA . GLN A 1 96 ? 7.348 2.321 -10.812 1.00 95.25 96 GLN A CA 1
ATOM 744 C C . GLN A 1 96 ? 6.860 0.935 -11.253 1.00 95.25 96 GLN A C 1
ATOM 746 O O . GLN A 1 96 ? 5.657 0.682 -11.269 1.00 95.25 96 GLN A O 1
ATOM 751 N N . THR A 1 97 ? 7.776 -0.002 -11.514 1.00 96.00 97 THR A N 1
ATOM 752 C CA . THR A 1 97 ? 7.412 -1.384 -11.870 1.00 96.00 97 THR A CA 1
ATOM 753 C C . THR A 1 97 ? 6.581 -2.048 -10.772 1.00 96.00 97 THR A C 1
ATOM 755 O O . THR A 1 97 ? 5.603 -2.731 -11.057 1.00 96.00 97 THR A O 1
ATOM 758 N N . ASN A 1 98 ? 6.918 -1.803 -9.503 1.00 97.31 98 ASN A N 1
ATOM 759 C CA . ASN A 1 98 ? 6.199 -2.409 -8.384 1.00 97.31 98 ASN A CA 1
ATOM 760 C C . ASN A 1 98 ? 4.853 -1.727 -8.167 1.00 97.31 98 ASN A C 1
ATOM 762 O O . ASN A 1 98 ? 3.878 -2.415 -7.893 1.00 97.31 98 ASN A O 1
ATOM 766 N N . ILE A 1 99 ? 4.779 -0.405 -8.340 1.00 97.94 99 ILE A N 1
ATOM 767 C CA . ILE A 1 99 ? 3.515 0.343 -8.311 1.00 97.94 99 ILE A CA 1
ATOM 768 C C . ILE A 1 99 ? 2.518 -0.234 -9.320 1.00 97.94 99 ILE A C 1
ATOM 770 O O . ILE A 1 99 ? 1.363 -0.480 -8.966 1.00 97.94 99 ILE A O 1
ATOM 774 N N . HIS A 1 100 ? 2.975 -0.516 -10.540 1.00 97.38 100 HIS A N 1
ATOM 775 C CA . HIS A 1 100 ? 2.156 -1.169 -11.554 1.00 97.38 100 HIS A CA 1
ATOM 776 C C . HIS A 1 100 ? 1.764 -2.596 -11.133 1.00 97.38 100 HIS A C 1
ATOM 778 O O . HIS A 1 100 ? 0.582 -2.901 -11.004 1.00 97.38 100 HIS A O 1
ATOM 784 N N . LEU A 1 101 ? 2.740 -3.461 -10.829 1.00 97.69 101 LEU A N 1
ATOM 785 C CA . LEU A 1 101 ? 2.489 -4.873 -10.506 1.00 97.69 101 LEU A CA 1
ATOM 786 C C . LEU A 1 101 ? 1.576 -5.074 -9.289 1.00 97.69 101 LEU A C 1
ATOM 788 O O . LEU A 1 101 ? 0.724 -5.964 -9.291 1.00 97.69 101 LEU A O 1
ATOM 792 N N . PHE A 1 102 ? 1.755 -4.275 -8.236 1.00 98.19 102 PHE A N 1
ATOM 793 C CA . PHE A 1 102 ? 0.880 -4.326 -7.070 1.00 98.19 102 PHE A CA 1
ATOM 79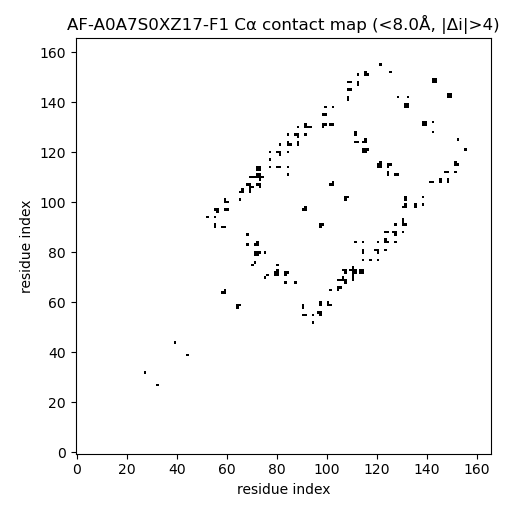4 C C . PHE A 1 102 ? -0.491 -3.738 -7.377 1.00 98.19 102 PHE A C 1
ATOM 796 O O . PHE A 1 102 ? -1.469 -4.334 -6.951 1.00 98.19 102 PHE A O 1
ATOM 803 N N . GLY A 1 103 ? -0.588 -2.654 -8.150 1.00 97.75 103 GLY A N 1
ATOM 804 C CA . GLY A 1 103 ? -1.869 -2.082 -8.575 1.00 97.75 103 GLY A CA 1
ATOM 805 C C . GLY A 1 103 ? -2.719 -3.006 -9.457 1.00 97.75 103 GLY A C 1
ATOM 806 O O . GLY A 1 103 ? -3.942 -2.906 -9.442 1.00 97.75 103 GLY A O 1
ATOM 807 N N . GLU A 1 104 ? -2.092 -3.937 -10.181 1.00 97.81 104 GLU A N 1
ATOM 808 C CA . GLU A 1 104 ? -2.770 -5.012 -10.927 1.00 97.81 104 GLU A CA 1
ATOM 809 C C . GLU A 1 104 ? -3.076 -6.253 -10.069 1.00 97.81 104 GLU A C 1
ATOM 811 O O . GLU A 1 104 ? -3.713 -7.196 -10.536 1.00 97.81 104 GLU A O 1
ATOM 816 N N . THR A 1 105 ? -2.599 -6.312 -8.820 1.00 98.38 105 THR A N 1
ATOM 817 C CA . THR A 1 105 ? -2.784 -7.497 -7.976 1.00 98.38 105 THR A CA 1
ATOM 818 C C . THR A 1 105 ? -4.227 -7.564 -7.461 1.00 98.38 105 THR A C 1
ATOM 820 O O . THR A 1 105 ? -4.660 -6.653 -6.750 1.00 98.38 105 THR A O 1
ATOM 823 N N . PRO A 1 106 ? -4.973 -8.654 -7.736 1.00 98.19 106 PRO A N 1
ATOM 824 C CA . PRO A 1 106 ? -6.349 -8.796 -7.275 1.00 98.19 106 PRO A CA 1
ATOM 825 C C . PRO A 1 106 ? -6.484 -8.644 -5.757 1.00 98.19 106 PRO A C 1
ATOM 827 O O . PRO A 1 106 ? -5.709 -9.215 -4.978 1.00 98.19 106 PRO A O 1
ATOM 830 N N . GLY A 1 107 ? -7.492 -7.884 -5.332 1.00 98.00 107 GLY A N 1
ATOM 831 C CA . GLY A 1 107 ? -7.819 -7.705 -3.921 1.00 98.00 107 GLY A CA 1
ATOM 832 C C . GLY A 1 107 ? -6.898 -6.748 -3.155 1.00 98.00 107 GLY A C 1
ATOM 833 O O . GLY A 1 107 ? -7.045 -6.616 -1.937 1.00 98.00 107 GLY A O 1
ATOM 834 N N . ILE A 1 108 ? -5.903 -6.130 -3.809 1.00 98.56 108 ILE A N 1
ATOM 835 C CA . ILE A 1 108 ? -4.928 -5.285 -3.108 1.00 98.56 108 ILE A CA 1
ATOM 836 C C . ILE A 1 108 ? -5.601 -4.056 -2.490 1.00 98.56 108 ILE A C 1
ATOM 838 O O . ILE A 1 108 ? -5.323 -3.723 -1.339 1.00 98.56 108 ILE A O 1
ATOM 842 N N . PHE A 1 109 ? -6.519 -3.412 -3.216 1.00 98.62 109 PHE A N 1
ATOM 843 C CA . PHE A 1 109 ? -7.180 -2.188 -2.773 1.00 98.62 109 PHE A CA 1
ATOM 844 C C . PHE A 1 109 ? -8.222 -2.486 -1.696 1.00 98.62 109 PHE A C 1
ATOM 846 O O . PHE A 1 109 ? -8.301 -1.765 -0.704 1.00 98.62 109 PHE A O 1
ATOM 853 N N . GLU A 1 110 ? -8.931 -3.608 -1.801 1.00 98.50 110 GLU A N 1
ATOM 854 C CA . GLU A 1 110 ? -9.820 -4.124 -0.764 1.00 98.50 110 GLU A CA 1
ATOM 855 C C . GLU A 1 110 ? -9.042 -4.486 0.503 1.00 98.50 110 GLU A C 1
ATOM 857 O O . GLU A 1 110 ? -9.493 -4.208 1.613 1.00 98.50 110 GLU A O 1
ATOM 862 N N . GLY A 1 111 ? -7.846 -5.061 0.358 1.00 98.50 111 GLY A N 1
ATOM 863 C CA . GLY A 1 111 ? -6.950 -5.327 1.478 1.00 98.50 111 GLY A CA 1
ATOM 864 C C . GLY A 1 111 ? -6.475 -4.047 2.160 1.00 98.50 111 GLY A C 1
ATOM 865 O O . GLY A 1 111 ? -6.474 -3.952 3.387 1.00 98.50 111 GLY A O 1
ATOM 866 N N . ILE A 1 112 ? -6.099 -3.036 1.382 1.00 98.44 112 ILE A N 1
ATOM 867 C CA . ILE A 1 112 ? -5.717 -1.728 1.917 1.00 98.44 112 ILE A CA 1
ATOM 868 C C . ILE A 1 112 ? -6.909 -1.058 2.619 1.00 98.44 112 ILE A C 1
ATOM 870 O O . ILE A 1 112 ? -6.742 -0.521 3.715 1.00 98.44 112 ILE A O 1
ATOM 874 N N . ARG A 1 113 ? -8.118 -1.135 2.047 1.00 98.38 113 ARG A N 1
ATOM 875 C CA . ARG A 1 113 ? -9.358 -0.663 2.682 1.00 98.38 113 ARG A CA 1
ATOM 876 C C . ARG A 1 113 ? -9.568 -1.330 4.040 1.00 98.38 113 ARG A C 1
ATOM 878 O O . ARG A 1 113 ? -9.825 -0.647 5.029 1.00 98.38 113 ARG A O 1
ATOM 885 N N . GLU A 1 114 ? -9.407 -2.649 4.108 1.00 98.25 114 GLU A N 1
ATOM 886 C CA . GLU A 1 114 ? -9.469 -3.405 5.361 1.00 98.25 114 GLU A CA 1
ATOM 887 C C . GLU A 1 114 ? -8.411 -2.943 6.370 1.00 98.25 114 GLU A C 1
ATOM 889 O O . GLU A 1 114 ? -8.694 -2.844 7.565 1.00 98.25 114 GLU A O 1
ATOM 894 N N . ALA A 1 115 ? -7.204 -2.606 5.919 1.00 98.12 115 ALA A N 1
ATOM 895 C CA . ALA A 1 115 ? -6.171 -2.057 6.788 1.00 98.12 115 ALA A CA 1
ATOM 896 C C . ALA A 1 115 ? -6.535 -0.663 7.335 1.00 98.12 115 ALA A C 1
ATOM 898 O O . ALA A 1 115 ? -6.289 -0.407 8.511 1.00 98.12 115 ALA A O 1
ATOM 899 N N . LEU A 1 116 ? -7.180 0.213 6.555 1.00 98.00 116 LEU A N 1
ATOM 900 C CA . LEU A 1 116 ? -7.611 1.544 7.025 1.00 98.00 116 LEU A CA 1
ATOM 901 C C . LEU A 1 116 ? -8.616 1.493 8.189 1.00 98.00 116 LEU A C 1
ATOM 903 O O . LEU A 1 116 ? -8.723 2.461 8.946 1.00 98.00 116 LEU A O 1
ATOM 907 N N . SER A 1 117 ? -9.324 0.373 8.366 1.00 96.06 117 SER A N 1
ATOM 908 C CA . SER A 1 117 ? -10.238 0.181 9.501 1.00 96.06 117 SER A CA 1
ATOM 909 C C . SER A 1 117 ? -9.524 0.166 10.864 1.00 96.06 117 SER A C 1
ATOM 911 O O . SER A 1 117 ? -10.139 0.470 11.883 1.00 96.06 117 SER A O 1
ATOM 913 N N . SER A 1 118 ? -8.220 -0.144 10.899 1.00 95.75 118 SER A N 1
ATOM 914 C CA . SER A 1 118 ? -7.409 -0.142 12.120 1.00 95.75 118 SER A CA 1
ATOM 915 C C . SER A 1 118 ? -6.615 1.151 12.239 1.00 95.75 118 SER A C 1
ATOM 917 O O . SER A 1 118 ? -5.742 1.429 11.416 1.00 95.75 118 SER A O 1
ATOM 919 N N . PHE A 1 119 ? -6.822 1.882 13.337 1.00 95.44 119 PHE A N 1
ATOM 920 C CA . PHE A 1 119 ? -6.064 3.095 13.658 1.00 95.44 119 PHE A CA 1
ATOM 921 C C . PHE A 1 119 ? -4.540 2.889 13.581 1.00 95.44 119 PHE A C 1
ATOM 923 O O . PHE A 1 119 ? -3.822 3.738 13.060 1.00 95.44 119 PHE A O 1
ATOM 930 N N . LYS A 1 120 ? -4.033 1.723 14.009 1.00 96.12 120 LYS A N 1
ATOM 931 C CA . LYS A 1 120 ? -2.593 1.408 13.946 1.00 96.12 120 LYS A CA 1
ATOM 932 C C . LYS A 1 120 ? -2.069 1.265 12.519 1.00 96.12 120 LYS A C 1
ATOM 934 O O . LYS A 1 120 ? -0.887 1.486 12.275 1.00 96.12 120 LYS A O 1
ATOM 939 N N . CYS A 1 121 ? -2.923 0.854 11.589 1.00 97.81 121 CYS A N 1
ATOM 940 C CA . CYS A 1 121 ? -2.546 0.609 10.203 1.00 97.81 121 CYS A CA 1
ATOM 941 C C . CYS A 1 121 ? -2.759 1.837 9.309 1.00 97.81 121 CYS A C 1
ATOM 943 O O . CYS A 1 121 ? -2.124 1.913 8.259 1.00 97.81 121 CYS A O 1
ATOM 945 N N . GLN A 1 122 ? -3.604 2.794 9.716 1.00 97.56 122 GLN A N 1
ATOM 946 C CA . GLN A 1 122 ? -4.015 3.942 8.899 1.00 97.56 122 GLN A CA 1
ATOM 947 C C . GLN A 1 122 ? -2.842 4.696 8.276 1.00 97.56 122 GLN A C 1
ATOM 949 O O . GLN A 1 122 ? -2.828 4.888 7.066 1.00 97.56 122 GLN A O 1
ATOM 954 N N . GLY A 1 123 ? -1.821 5.056 9.059 1.00 97.00 123 GLY A N 1
ATOM 955 C CA . GLY A 1 123 ? -0.670 5.800 8.535 1.00 97.00 123 GLY A CA 1
ATOM 956 C C . GLY A 1 123 ? 0.069 5.059 7.412 1.00 97.00 123 GLY A C 1
ATOM 957 O O . GLY A 1 123 ? 0.352 5.632 6.360 1.00 97.00 123 GLY A O 1
ATOM 958 N N . LEU A 1 124 ? 0.335 3.762 7.600 1.00 97.81 124 LEU A N 1
ATOM 959 C CA . LEU A 1 124 ? 1.021 2.944 6.596 1.00 97.81 124 LEU A CA 1
ATOM 960 C C . LEU A 1 124 ? 0.129 2.631 5.393 1.00 97.81 124 LEU A C 1
ATOM 962 O O . LEU A 1 124 ? 0.621 2.634 4.270 1.00 97.81 124 LEU A O 1
ATOM 966 N N . ALA A 1 125 ? -1.164 2.390 5.611 1.00 98.25 125 ALA A N 1
ATOM 967 C CA . ALA A 1 125 ? -2.127 2.171 4.537 1.00 98.25 125 ALA A CA 1
ATOM 968 C C . ALA A 1 125 ? -2.278 3.429 3.665 1.00 98.25 125 ALA A C 1
ATOM 970 O O . ALA A 1 125 ? -2.177 3.334 2.446 1.00 98.25 125 ALA A O 1
ATOM 971 N N . CYS A 1 126 ? -2.398 4.618 4.267 1.00 98.12 126 CYS A N 1
ATOM 972 C CA . CYS A 1 126 ? -2.391 5.892 3.544 1.00 98.12 126 CYS A CA 1
ATOM 973 C C . CYS A 1 126 ? -1.087 6.099 2.758 1.00 98.12 126 CYS A C 1
ATOM 975 O O . CYS A 1 126 ? -1.124 6.565 1.621 1.00 98.12 126 CYS A O 1
ATOM 977 N N . SER A 1 127 ? 0.062 5.719 3.332 1.00 97.75 127 SER A N 1
ATOM 978 C CA . SER A 1 127 ? 1.347 5.756 2.624 1.00 97.75 127 SER A CA 1
ATOM 979 C C . SER A 1 127 ? 1.379 4.808 1.421 1.00 97.75 127 SER A C 1
ATOM 981 O O . SER A 1 127 ? 1.867 5.189 0.363 1.00 97.75 127 SER A O 1
ATOM 983 N N . ALA A 1 128 ? 0.835 3.596 1.540 1.00 97.81 128 ALA A N 1
ATOM 984 C CA . ALA A 1 128 ? 0.757 2.668 0.415 1.00 97.81 128 ALA A CA 1
ATOM 985 C C . ALA A 1 128 ? -0.168 3.197 -0.696 1.00 97.81 128 ALA A C 1
ATOM 987 O O . ALA A 1 128 ? 0.194 3.140 -1.868 1.00 97.81 128 ALA A O 1
ATOM 988 N N . ILE A 1 129 ? -1.326 3.766 -0.335 1.00 97.81 129 ILE A N 1
ATOM 989 C CA . ILE A 1 129 ? -2.277 4.366 -1.288 1.00 97.81 129 ILE A CA 1
ATOM 990 C C . ILE A 1 129 ? -1.630 5.514 -2.053 1.00 97.81 129 ILE A C 1
ATOM 992 O O . ILE A 1 129 ? -1.730 5.556 -3.277 1.00 97.81 129 ILE A O 1
ATOM 996 N N . SER A 1 130 ? -0.957 6.436 -1.355 1.00 97.75 130 SER A N 1
ATOM 997 C CA . SER A 1 130 ? -0.334 7.581 -2.021 1.00 97.75 130 SER A CA 1
ATOM 998 C C . SER A 1 130 ? 0.719 7.120 -3.023 1.00 97.75 130 SER A C 1
ATOM 1000 O O . SER A 1 130 ? 0.733 7.591 -4.155 1.00 97.75 130 SER A O 1
ATOM 1002 N N . GLN A 1 131 ? 1.532 6.129 -2.659 1.00 97.69 131 GLN A N 1
ATOM 1003 C CA . GLN A 1 131 ? 2.520 5.560 -3.567 1.00 97.69 131 GLN A CA 1
ATOM 1004 C C . GLN A 1 131 ? 1.894 4.836 -4.763 1.00 97.69 131 GLN A C 1
ATOM 1006 O O . GLN A 1 131 ? 2.395 4.980 -5.873 1.00 97.69 131 GLN A O 1
ATOM 1011 N N . LEU A 1 132 ? 0.796 4.099 -4.564 1.00 97.44 132 LEU A N 1
ATOM 1012 C CA . LEU A 1 132 ? 0.083 3.435 -5.659 1.00 97.44 132 LEU A CA 1
ATOM 1013 C C . LEU A 1 132 ? -0.570 4.427 -6.627 1.00 97.44 132 LEU A C 1
ATOM 1015 O O . LEU A 1 132 ? -0.664 4.123 -7.814 1.00 97.44 132 LEU A O 1
ATOM 1019 N N . ALA A 1 133 ? -1.018 5.583 -6.136 1.00 97.00 133 ALA A N 1
ATOM 1020 C CA . ALA A 1 133 ? -1.684 6.606 -6.938 1.00 97.00 133 ALA A CA 1
ATOM 1021 C C . ALA A 1 133 ? -0.705 7.512 -7.706 1.00 97.00 133 ALA A C 1
ATOM 1023 O O . ALA A 1 133 ? -1.016 7.959 -8.813 1.00 97.00 133 ALA A O 1
ATOM 1024 N N . ILE A 1 134 ? 0.469 7.808 -7.135 1.00 93.25 134 ILE A N 1
ATOM 1025 C CA . ILE A 1 134 ? 1.433 8.744 -7.729 1.00 93.25 134 ILE A CA 1
ATOM 1026 C C . ILE A 1 134 ? 1.916 8.225 -9.087 1.00 93.25 134 ILE A C 1
ATOM 1028 O O . ILE A 1 134 ? 2.584 7.200 -9.185 1.00 93.25 134 ILE A O 1
ATOM 1032 N N . GLY A 1 135 ? 1.615 8.986 -10.141 1.00 87.00 135 GLY A N 1
ATOM 1033 C CA . GLY A 1 135 ? 2.097 8.715 -11.496 1.00 87.00 135 GLY A CA 1
ATOM 1034 C C . GLY A 1 135 ? 1.420 7.540 -12.208 1.00 87.00 135 GLY A C 1
ATOM 1035 O O . GLY A 1 135 ? 1.827 7.223 -13.321 1.00 87.00 135 GLY A O 1
ATOM 1036 N N . HIS A 1 136 ? 0.385 6.921 -11.623 1.00 94.75 136 HIS A N 1
ATOM 1037 C CA . HIS A 1 136 ? -0.306 5.773 -12.218 1.00 94.75 136 HIS A CA 1
ATOM 1038 C C . HIS A 1 136 ? -1.832 5.967 -12.220 1.00 94.75 136 HIS A C 1
ATOM 1040 O O . HIS A 1 136 ? -2.542 5.542 -11.307 1.00 94.75 136 HIS A O 1
ATOM 1046 N N . THR A 1 137 ? -2.360 6.593 -13.277 1.00 94.69 137 THR A N 1
ATOM 1047 C CA . THR A 1 137 ? -3.792 6.942 -13.398 1.00 94.69 137 THR A CA 1
ATOM 1048 C C . THR A 1 137 ? -4.718 5.737 -13.254 1.00 94.69 137 THR A C 1
ATOM 1050 O O . THR A 1 137 ? -5.720 5.835 -12.554 1.00 94.69 137 THR A O 1
ATOM 1053 N N . GLY A 1 138 ? -4.347 4.579 -13.813 1.00 97.25 138 GLY A N 1
ATOM 1054 C CA . GLY A 1 138 ? -5.133 3.348 -13.678 1.00 97.25 138 GLY A CA 1
ATOM 1055 C C . GLY A 1 138 ? -5.278 2.870 -12.229 1.00 97.25 138 GLY A C 1
ATOM 1056 O O . GLY A 1 138 ? -6.314 2.326 -11.860 1.00 97.25 138 GLY A O 1
ATOM 1057 N N . ASN A 1 139 ? -4.285 3.142 -11.374 1.00 98.00 139 ASN A N 1
ATOM 1058 C CA . ASN A 1 139 ? -4.398 2.833 -9.947 1.00 98.00 139 ASN A CA 1
ATOM 1059 C C . ASN A 1 139 ? -5.287 3.860 -9.248 1.00 98.00 139 ASN A C 1
ATOM 1061 O O . ASN A 1 139 ? -6.077 3.484 -8.392 1.00 98.00 139 ASN A O 1
ATOM 1065 N N . GLY A 1 140 ? -5.197 5.135 -9.641 1.00 97.62 140 GLY A N 1
ATOM 1066 C CA . GLY A 1 140 ? -6.103 6.182 -9.169 1.00 97.62 140 GLY A CA 1
ATOM 1067 C C . GLY A 1 140 ? -7.571 5.838 -9.426 1.00 97.62 140 GLY A C 1
ATOM 1068 O O . GLY A 1 140 ? -8.376 5.903 -8.504 1.00 97.62 140 GLY A O 1
ATOM 1069 N N . THR A 1 141 ? -7.906 5.389 -10.639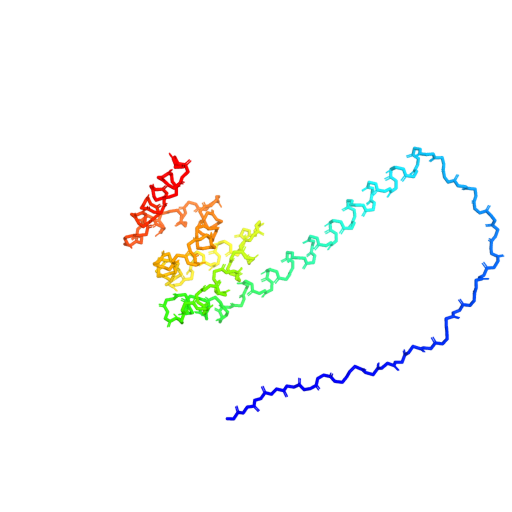 1.00 97.81 141 THR A N 1
ATOM 1070 C CA . THR A 1 141 ? -9.264 4.931 -10.975 1.00 97.81 141 THR A CA 1
ATOM 1071 C C . THR A 1 141 ? -9.691 3.760 -10.091 1.00 97.81 141 THR A C 1
ATOM 1073 O O . THR A 1 141 ? -10.729 3.843 -9.451 1.00 97.81 141 THR A O 1
ATOM 1076 N N . ARG A 1 142 ? -8.852 2.726 -9.938 1.00 98.31 142 ARG A N 1
ATOM 1077 C CA . ARG A 1 142 ? -9.164 1.577 -9.065 1.00 98.31 142 ARG A CA 1
ATOM 1078 C C . ARG A 1 142 ? -9.350 1.958 -7.599 1.00 98.31 142 ARG A C 1
ATOM 1080 O O . ARG A 1 142 ? -10.189 1.371 -6.925 1.00 98.31 142 ARG A O 1
ATOM 1087 N N . ILE A 1 143 ? -8.589 2.933 -7.098 1.00 97.94 143 ILE A N 1
ATOM 1088 C CA . ILE A 1 143 ? -8.766 3.465 -5.741 1.00 97.94 143 ILE A CA 1
ATOM 1089 C C . ILE A 1 143 ? -10.154 4.098 -5.601 1.00 97.94 143 ILE A C 1
ATOM 1091 O O . ILE A 1 143 ? -10.835 3.830 -4.615 1.00 97.94 143 ILE A O 1
ATOM 1095 N N . CYS A 1 144 ? -10.576 4.902 -6.579 1.00 97.88 144 CYS A N 1
ATOM 1096 C CA . CYS A 1 144 ? -11.904 5.517 -6.592 1.00 97.88 144 CYS A CA 1
ATOM 1097 C C . CYS A 1 144 ? -13.032 4.490 -6.758 1.00 97.88 144 CYS A C 1
ATOM 1099 O O . CYS A 1 144 ? -14.087 4.649 -6.154 1.00 97.88 144 CYS A O 1
ATOM 1101 N N . ASP A 1 145 ? -12.800 3.437 -7.541 1.00 98.06 145 ASP A N 1
ATOM 1102 C CA . ASP A 1 145 ? -13.784 2.384 -7.802 1.00 98.06 145 ASP A CA 1
ATOM 1103 C C . ASP A 1 145 ? -13.898 1.377 -6.646 1.00 98.06 145 ASP A C 1
ATOM 1105 O O . ASP A 1 145 ? -14.855 0.605 -6.585 1.00 98.06 145 ASP A O 1
ATOM 1109 N N . THR A 1 146 ? -12.929 1.356 -5.724 1.00 98.25 146 THR A N 1
ATOM 1110 C CA . THR A 1 146 ? -12.965 0.464 -4.561 1.00 98.25 146 THR A CA 1
ATOM 1111 C C . THR A 1 146 ? -13.987 0.989 -3.547 1.00 98.25 146 THR A C 1
ATOM 1113 O O . THR A 1 146 ? -13.774 2.071 -2.991 1.00 98.25 146 THR A O 1
ATOM 1116 N N . PRO A 1 147 ? -15.052 0.225 -3.229 1.00 98.25 147 PRO A N 1
ATOM 1117 C CA . PRO A 1 147 ? -16.115 0.688 -2.338 1.00 98.25 147 PRO A CA 1
ATOM 1118 C C . PRO A 1 147 ? -15.589 1.167 -0.984 1.00 98.25 147 PRO A C 1
ATOM 1120 O O . PRO A 1 147 ? -14.735 0.512 -0.388 1.00 98.25 147 PRO A O 1
ATOM 1123 N N . ASP A 1 148 ? -16.104 2.293 -0.493 1.00 97.50 148 ASP A N 1
ATOM 1124 C CA . ASP A 1 148 ? -15.777 2.923 0.796 1.00 97.50 148 ASP A CA 1
ATOM 1125 C C . ASP A 1 148 ? -14.310 3.357 0.984 1.00 97.50 148 ASP A C 1
ATOM 1127 O O . ASP A 1 148 ? -13.948 3.870 2.050 1.00 97.50 148 ASP A O 1
ATOM 1131 N N . LEU A 1 149 ? -13.416 3.124 0.015 1.00 97.75 149 LEU A N 1
ATOM 1132 C CA . LEU A 1 149 ? -11.990 3.400 0.191 1.00 97.75 149 LEU A CA 1
ATOM 1133 C C . LEU A 1 149 ? -11.734 4.908 0.304 1.00 97.75 149 LEU A C 1
ATOM 1135 O O . LEU A 1 149 ? -11.033 5.345 1.221 1.00 97.75 149 LEU A O 1
ATOM 1139 N N . VAL A 1 150 ? -12.337 5.704 -0.579 1.00 97.88 150 VAL A N 1
ATOM 1140 C CA . VAL A 1 150 ? -12.203 7.168 -0.582 1.00 97.88 150 VAL A CA 1
ATOM 1141 C C . VAL A 1 150 ? -12.899 7.783 0.633 1.00 97.88 150 VAL A C 1
ATOM 1143 O O . VAL A 1 150 ? -12.328 8.637 1.311 1.00 97.88 150 VAL A O 1
ATOM 1146 N N . GLU A 1 151 ? -14.092 7.309 0.977 1.00 97.50 151 GLU A N 1
ATOM 1147 C CA . GLU A 1 151 ? -14.861 7.758 2.138 1.00 97.50 151 GLU A CA 1
ATOM 1148 C C . GLU A 1 151 ? -14.091 7.516 3.442 1.00 97.50 151 GLU A C 1
ATOM 1150 O O . GLU A 1 151 ? -14.059 8.377 4.328 1.00 97.50 151 GLU A O 1
ATOM 1155 N N . ASN A 1 152 ? -13.417 6.366 3.557 1.00 97.69 152 ASN A N 1
ATOM 1156 C CA . ASN A 1 152 ? -12.555 6.064 4.696 1.00 97.69 152 ASN A CA 1
ATOM 1157 C C . ASN A 1 152 ? -11.374 7.038 4.790 1.00 97.69 152 ASN A C 1
ATOM 1159 O O . ASN A 1 152 ? -11.077 7.517 5.886 1.00 97.69 152 ASN A O 1
ATOM 1163 N N . LEU A 1 153 ? -10.731 7.378 3.667 1.00 97.12 153 LEU A N 1
ATOM 1164 C CA . LEU A 1 153 ? -9.647 8.366 3.639 1.00 97.12 153 LEU A CA 1
ATOM 1165 C C . LEU A 1 153 ? -10.122 9.750 4.087 1.00 97.12 153 LEU A C 1
ATOM 1167 O O . LEU A 1 153 ? -9.470 10.378 4.923 1.00 97.12 153 LEU A O 1
ATOM 1171 N N . VAL A 1 154 ? -11.274 10.207 3.591 1.00 97.38 154 VAL A N 1
ATOM 1172 C CA . VAL A 1 154 ? -11.867 11.492 3.997 1.00 97.38 154 VAL A CA 1
ATOM 1173 C C . VAL A 1 154 ? -12.124 11.514 5.504 1.00 97.38 154 VAL A C 1
ATOM 1175 O O . VAL A 1 154 ? -11.743 12.471 6.179 1.00 97.38 154 VAL A O 1
ATOM 1178 N N . ARG A 1 155 ? -12.694 10.440 6.063 1.00 97.25 155 ARG A N 1
ATOM 1179 C CA . ARG A 1 155 ? -12.961 10.332 7.506 1.00 97.25 155 ARG A CA 1
ATOM 1180 C C . ARG A 1 155 ? -11.682 10.381 8.346 1.00 97.25 155 ARG A C 1
ATOM 1182 O O . ARG A 1 155 ? -11.650 11.031 9.393 1.00 97.25 155 ARG A O 1
ATOM 1189 N N . ILE A 1 156 ? -10.624 9.710 7.890 1.00 96.75 156 ILE A N 1
ATOM 1190 C CA . ILE A 1 156 ? -9.309 9.736 8.545 1.00 96.75 156 ILE A CA 1
ATOM 1191 C C . ILE A 1 156 ? -8.742 11.159 8.539 1.00 96.75 156 ILE A C 1
ATOM 1193 O O . ILE A 1 156 ? -8.306 11.639 9.585 1.00 96.75 156 ILE A O 1
ATOM 1197 N N . LEU A 1 157 ? -8.804 11.862 7.404 1.00 95.81 157 LEU A N 1
ATOM 1198 C CA . LEU A 1 157 ? -8.336 13.248 7.297 1.00 95.81 157 LEU A CA 1
ATOM 1199 C C . LEU A 1 157 ? -9.121 14.190 8.216 1.00 95.81 157 LEU A C 1
ATOM 1201 O O . LEU A 1 157 ? -8.517 14.975 8.943 1.00 95.81 157 LEU A O 1
ATOM 1205 N N . GLN A 1 158 ? -10.450 14.076 8.244 1.00 96.88 158 GLN A N 1
ATOM 1206 C CA . GLN A 1 158 ? -11.302 14.862 9.142 1.00 96.88 158 GLN A CA 1
ATOM 1207 C C . GLN A 1 158 ? -10.940 14.633 10.614 1.00 96.88 158 GLN A C 1
ATOM 1209 O O . GLN A 1 158 ? -10.845 15.586 11.387 1.00 96.88 158 GLN A O 1
ATOM 1214 N N . THR A 1 159 ? -10.678 13.379 10.994 1.00 95.38 159 THR A N 1
ATOM 1215 C CA . THR A 1 159 ? -10.266 13.023 12.359 1.00 95.38 159 THR A CA 1
ATOM 1216 C C . THR A 1 159 ? -8.892 13.607 12.696 1.00 95.38 159 THR A C 1
ATOM 1218 O O . THR A 1 159 ? -8.710 14.165 13.778 1.00 95.38 159 THR A O 1
ATOM 1221 N N . ALA A 1 160 ? -7.935 13.535 11.766 1.00 92.94 160 ALA A N 1
ATOM 1222 C CA . ALA A 1 160 ? -6.604 14.107 11.947 1.00 92.94 160 ALA A CA 1
ATOM 1223 C C . ALA A 1 160 ? -6.661 15.634 12.118 1.00 92.94 160 ALA A C 1
ATOM 1225 O O . ALA A 1 160 ? -6.086 16.159 13.071 1.00 92.94 160 ALA A O 1
ATOM 1226 N N . ILE A 1 161 ? -7.424 16.338 11.274 1.00 94.31 161 ILE A N 1
ATOM 1227 C CA . ILE A 1 161 ? -7.630 17.792 11.378 1.00 94.31 161 ILE A CA 1
ATOM 1228 C C . ILE A 1 161 ? -8.233 18.148 12.742 1.00 94.31 161 ILE A C 1
ATOM 1230 O O . ILE A 1 161 ? -7.684 18.981 13.463 1.00 94.31 161 ILE A O 1
ATOM 1234 N N . ALA A 1 162 ? -9.306 17.460 13.145 1.00 95.12 162 ALA A N 1
ATOM 1235 C CA . ALA A 1 162 ? -9.962 17.702 14.428 1.00 95.12 162 ALA A CA 1
ATOM 1236 C C . ALA A 1 162 ? -9.035 17.470 15.637 1.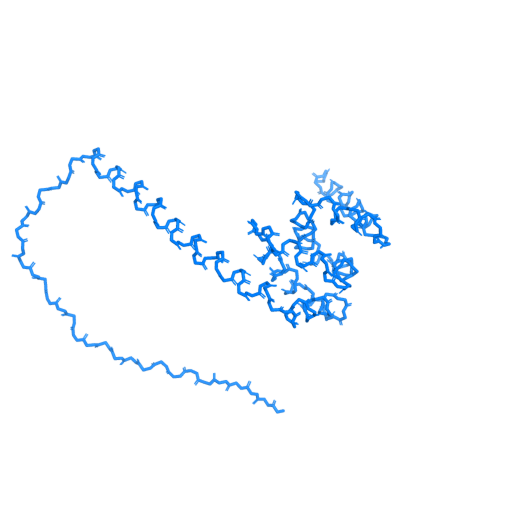00 95.12 162 ALA A C 1
ATOM 1238 O O . ALA A 1 162 ? -9.198 18.124 16.667 1.00 95.12 162 ALA A O 1
ATOM 1239 N N . SER A 1 163 ? -8.059 16.561 15.522 1.00 93.69 163 SER A N 1
ATOM 1240 C CA . SER A 1 163 ? -7.072 16.302 16.578 1.00 93.69 163 SER A CA 1
ATOM 1241 C C . SER A 1 163 ? -5.998 17.387 16.704 1.00 93.69 163 SER A C 1
ATOM 1243 O O . SER A 1 163 ? -5.466 17.573 17.791 1.00 93.69 163 SER A O 1
ATOM 1245 N N . THR A 1 164 ? -5.708 18.125 15.628 1.00 92.44 164 THR A N 1
ATOM 1246 C CA . THR A 1 164 ? -4.700 19.204 15.626 1.00 92.44 164 THR A CA 1
ATOM 1247 C C . THR A 1 164 ? -5.219 20.550 16.126 1.00 92.44 164 THR A C 1
ATOM 1249 O O . THR A 1 164 ? -4.427 21.436 16.424 1.00 92.44 164 THR A O 1
ATOM 1252 N N . SER A 1 165 ? -6.539 20.726 16.206 1.00 87.00 165 SER A N 1
ATOM 1253 C CA . SER A 1 165 ? -7.171 21.969 16.674 1.00 87.00 165 SER A CA 1
ATOM 1254 C C . SER A 1 165 ? -7.430 22.002 18.188 1.00 87.00 165 SER A C 1
ATOM 1256 O O . SER A 1 165 ? -8.107 22.914 18.659 1.00 87.00 165 SER A O 1
ATOM 1258 N N . ARG A 1 166 ? -6.946 21.003 18.934 1.00 70.75 166 ARG A N 1
ATOM 1259 C CA . ARG A 1 166 ? -7.020 20.921 20.399 1.00 70.75 166 ARG A CA 1
ATOM 1260 C C . ARG A 1 166 ? -5.649 21.169 21.003 1.00 70.75 166 ARG A C 1
ATOM 1262 O O . ARG A 1 166 ? -5.619 21.809 22.072 1.00 70.75 166 ARG A O 1
#

Sequence (166 aa):
TTWAPRLEISRNLGPSPGPDRRGKARAPPPAQAADDMVKLLEFGGHQARNRYTARQDKLGGIQELRFALSHMLQKGSERSRYC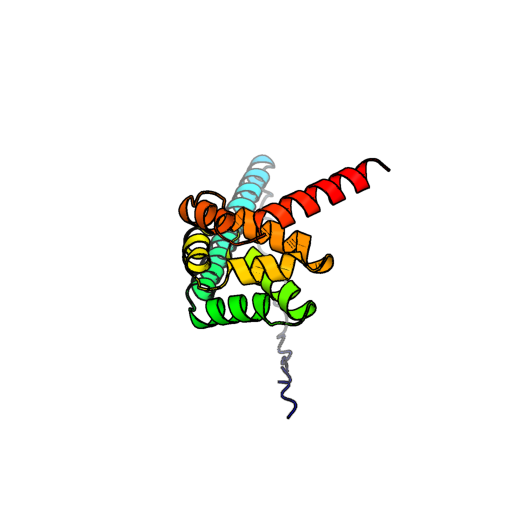GCMALSYLLHGHQTNIHLFGETPGIFEGIREALSSFKCQGLACSAISQLAIGHTGNGTRICDTPDLVENLVRILQTAIASTSR

Organism: Hemiselmis andersenii (NCBI:txid464988)

Nearest PDB structures (foldseek):
  3au3-assembly1_A  TM=8.814E-01  e=4.024E-01  Homo sapiens
  3nmw-assembly2_B  TM=8.756E-01  e=3.827E-01  Homo sapiens
  3qhe-assembly2_C  TM=8.761E-01  e=1.153E+00  Homo sapiens
  7zn7-assembly1_D  TM=2.360E-01  e=7.370E+00  Rattus norvegicus

Foldseek 3Di:
DDDDDDDDDDDDDDDDDDDDPDDDDDPPDPVVVVVVVVVCCVVVVVVVVVVLQVVLCVQLVDLVNLQVLLCQLQPNDLVSVQVSLVVLLSSLVVHVVSLVSSLPRPNSLVSLQSNLVDPSSVVSSVSNLVSNVPPDVSSVVVCVVPPCNVVSVVVVVVVVVVVVVD

Radius of gyration: 23.32 Å; Cα contacts (8 Å, |Δi|>4): 136; chains: 1; bounding box: 71×50×34 Å

pLDDT: mean 84.63, std 18.77, range [31.42, 98.62]

Mean predicted aligned error: 11.32 Å

Solvent-accessible surface area (backbone atoms only — not comparable to full-atom values): 9430 Å² total; per-residue (Å²): 138,87,87,78,89,83,82,81,80,82,88,81,80,73,87,78,82,74,88,76,92,69,77,87,72,75,77,68,58,72,68,57,51,51,54,53,49,50,49,48,51,50,51,51,47,49,55,52,48,54,55,50,50,55,49,30,52,60,54,54,67,35,63,66,55,54,49,49,39,19,48,26,18,55,73,40,54,74,67,44,16,37,53,31,27,50,52,48,36,60,40,29,63,94,31,66,72,30,27,52,54,51,64,70,38,77,56,33,66,59,4,42,42,51,24,50,74,35,80,88,22,29,69,39,28,54,48,32,50,52,50,37,36,62,95,30,68,73,35,42,51,51,48,69,69,35,84,64,37,56,61,49,51,54,51,51,50,54,51,54,55,63,62,72,79,110